Protein AF-E5APV7-F1 (afdb_monomer_lite)

Secondary structure (DSSP, 8-state):
--HHHHHHHHHTS-HHHHHHHHHHHHHHHHHHHHHHHHHHHHHHHHHHHHHTTTTTTTHHHHHHHHHHHHTTTTTTTSTTHHHHHHHHHHHHHHHHHHHHHHHGGGGTTHHHHHHHHHHHHHHHHHHHHHHHHTTPPP--------

Radius of gyration: 24.01 Å; chains: 1; bounding box: 62×36×66 Å

Sequence (146 aa):
MSRAAVLWSDAMNDPLDDNERAVRTLQRAPLDEQRLRSLRTLTHLLYALYALLWFTGGVSALIAVIVNYIKRDDVAHTPYAAHFAWQIRTFWWGLVWGGVGFATMVIMIGFAIWFAAGVWVLYRIIKGWLYLNDNKPLPVRQRAAV

pLDDT: mean 86.04, std 12.39, range [45.97, 97.5]

Structure (mmCIF, N/CA/C/O backbone):
data_AF-E5APV7-F1
#
_entry.id   AF-E5APV7-F1
#
loop_
_atom_site.group_PDB
_atom_site.id
_atom_site.type_symbol
_atom_site.label_atom_id
_atom_site.label_alt_id
_atom_site.label_comp_id
_atom_site.label_asym_id
_atom_site.label_entity_id
_atom_site.label_seq_id
_atom_site.pdbx_PDB_ins_code
_atom_site.Cartn_x
_atom_site.Cartn_y
_atom_site.Cartn_z
_atom_site.occupancy
_atom_site.B_iso_or_equiv
_atom_site.auth_seq_id
_atom_site.auth_comp_id
_atom_site.auth_asym_id
_atom_site.auth_atom_id
_atom_site.pdbx_PDB_model_num
ATOM 1 N N . MET A 1 1 ? -44.643 -26.136 28.002 1.00 57.28 1 MET A N 1
ATOM 2 C CA . MET A 1 1 ? -43.853 -25.282 28.920 1.00 57.28 1 MET A CA 1
ATOM 3 C C . MET A 1 1 ? -44.793 -24.251 29.538 1.00 57.28 1 MET A C 1
ATOM 5 O O . MET A 1 1 ? -45.577 -23.675 28.795 1.00 57.28 1 MET A O 1
ATOM 9 N N . SER A 1 2 ? -44.825 -24.102 30.868 1.00 76.88 2 SER A N 1
ATOM 10 C CA . SER A 1 2 ? -45.825 -23.268 31.563 1.00 76.88 2 SER A CA 1
ATOM 11 C C . SER A 1 2 ? -45.425 -21.782 31.570 1.00 76.88 2 SER A C 1
ATOM 13 O O . SER A 1 2 ? -44.260 -21.455 31.785 1.00 76.88 2 SER A O 1
ATOM 15 N N . ARG A 1 3 ? -46.388 -20.868 31.356 1.00 75.62 3 ARG A N 1
ATOM 16 C CA . ARG A 1 3 ? -46.180 -19.398 31.380 1.00 75.62 3 ARG A CA 1
ATOM 17 C C . ARG A 1 3 ? -45.626 -18.879 32.711 1.00 75.62 3 ARG A C 1
ATOM 19 O O . ARG A 1 3 ? -44.989 -17.836 32.731 1.00 75.62 3 ARG A O 1
ATOM 26 N N . ALA A 1 4 ? -45.846 -19.611 33.802 1.00 73.06 4 ALA A N 1
ATOM 27 C CA . ALA A 1 4 ? -45.309 -19.266 35.110 1.00 73.06 4 ALA A CA 1
ATOM 28 C C . ALA A 1 4 ? -43.774 -19.286 35.104 1.00 73.06 4 ALA A C 1
ATOM 30 O O . ALA A 1 4 ? -43.165 -18.318 35.533 1.00 73.06 4 ALA A O 1
ATOM 31 N N . ALA A 1 5 ? -43.142 -20.328 34.550 1.00 73.81 5 ALA A N 1
ATOM 32 C CA . ALA A 1 5 ? -41.681 -20.462 34.544 1.00 73.81 5 ALA A CA 1
ATOM 33 C C . ALA A 1 5 ? -40.962 -19.308 33.814 1.00 73.81 5 ALA A C 1
ATOM 35 O O . ALA A 1 5 ? -39.881 -18.905 34.230 1.00 73.81 5 ALA A O 1
ATOM 36 N N . VAL A 1 6 ? -41.582 -18.747 32.769 1.00 78.50 6 VAL A N 1
ATOM 37 C CA . VAL A 1 6 ? -41.051 -17.586 32.033 1.00 78.50 6 VAL A CA 1
ATOM 38 C C . VAL A 1 6 ? -41.144 -16.308 32.873 1.00 78.50 6 VAL A C 1
ATOM 40 O O . VAL A 1 6 ? -40.167 -15.583 32.976 1.00 78.50 6 VAL A O 1
ATOM 43 N N . LEU A 1 7 ? -42.271 -16.077 33.556 1.00 73.62 7 LEU A N 1
ATOM 44 C CA . 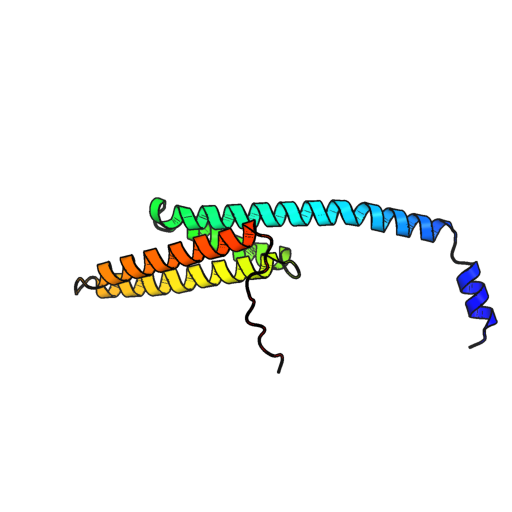LEU A 1 7 ? -42.444 -14.914 34.438 1.00 73.62 7 LEU A CA 1
ATOM 45 C C . LEU A 1 7 ? -41.481 -14.933 35.635 1.00 73.62 7 LEU A C 1
ATOM 47 O O . LEU A 1 7 ? -40.975 -13.886 36.024 1.00 73.62 7 LEU A O 1
ATOM 51 N N . TRP A 1 8 ? -41.206 -16.116 36.199 1.00 67.12 8 TRP A N 1
ATOM 52 C CA . TRP A 1 8 ? -40.207 -16.270 37.263 1.00 67.12 8 TRP A CA 1
ATOM 53 C C . TRP A 1 8 ? -38.783 -16.035 36.748 1.00 67.12 8 TRP A C 1
ATOM 55 O O . TRP A 1 8 ? -37.993 -15.434 37.462 1.00 67.12 8 TRP A O 1
ATOM 65 N N . SER A 1 9 ? -38.471 -16.451 35.514 1.00 71.06 9 SER A N 1
ATOM 66 C CA . SER A 1 9 ? -37.183 -16.174 34.861 1.00 71.06 9 SER A CA 1
ATOM 67 C C . SER A 1 9 ? -36.978 -14.681 34.599 1.00 71.06 9 SER A C 1
ATOM 69 O O . SER A 1 9 ? -35.891 -14.174 34.846 1.00 71.06 9 SER A O 1
ATOM 71 N N . ASP A 1 10 ? -38.008 -13.979 34.123 1.00 70.88 10 ASP A N 1
ATOM 72 C CA . ASP A 1 10 ? -37.932 -12.542 33.839 1.00 70.88 10 ASP A CA 1
ATOM 73 C C . ASP A 1 10 ? -37.855 -11.704 35.127 1.00 70.88 10 ASP A C 1
ATOM 75 O O . ASP A 1 10 ? -37.145 -10.705 35.159 1.00 70.88 10 ASP A O 1
ATOM 79 N N . ALA A 1 11 ? -38.530 -12.124 36.206 1.00 68.12 11 ALA A N 1
ATOM 80 C CA . ALA A 1 11 ? -38.466 -11.467 37.517 1.00 68.12 11 ALA A CA 1
ATOM 81 C C . ALA A 1 11 ? -37.193 -11.803 38.327 1.00 68.12 11 ALA A C 1
ATOM 83 O O . ALA A 1 11 ? -36.868 -11.075 39.263 1.00 68.12 11 ALA A O 1
ATOM 84 N N . MET A 1 12 ? -36.494 -12.900 37.991 1.00 73.69 12 MET A N 1
ATOM 85 C CA . MET A 1 12 ? -35.176 -13.280 38.535 1.00 73.69 12 MET A CA 1
ATOM 86 C C . MET A 1 12 ? -33.996 -12.774 37.697 1.00 73.69 12 MET A C 1
ATOM 88 O O . MET A 1 12 ? -32.853 -13.057 38.061 1.00 73.69 12 MET A O 1
ATOM 92 N N . ASN A 1 13 ? -34.228 -12.039 36.605 1.00 71.00 13 ASN A N 1
ATOM 93 C CA . ASN A 1 13 ? -33.163 -11.202 36.061 1.00 71.00 13 ASN A CA 1
ATOM 94 C C . ASN A 1 13 ? -32.868 -10.129 37.114 1.00 71.00 13 ASN A C 1
ATOM 96 O O . ASN A 1 13 ? -33.697 -9.271 37.418 1.00 71.00 13 ASN A O 1
ATOM 100 N N . ASP A 1 14 ? -31.721 -10.287 37.763 1.00 73.62 14 ASP A N 1
ATOM 101 C CA . ASP A 1 14 ? -31.237 -9.409 38.816 1.00 73.62 14 ASP A CA 1
ATOM 102 C C . ASP A 1 14 ? -30.992 -8.018 38.218 1.00 73.62 14 ASP A C 1
ATOM 104 O O . ASP A 1 14 ? -30.249 -7.944 37.254 1.00 73.62 14 ASP A O 1
ATOM 108 N N . PRO A 1 15 ? -31.515 -6.911 38.774 1.00 71.12 15 PRO A N 1
ATOM 109 C CA . PRO A 1 15 ? -31.187 -5.549 38.333 1.00 71.12 15 PRO A CA 1
ATOM 110 C C . PRO A 1 15 ? -29.678 -5.252 38.193 1.00 71.12 15 PRO A C 1
ATOM 112 O O . PRO A 1 15 ? -29.285 -4.279 37.541 1.00 71.12 15 PRO A O 1
ATOM 115 N N . LEU A 1 16 ? -28.817 -6.061 38.820 1.00 66.62 16 LEU A N 1
ATOM 116 C CA . LEU A 1 16 ? -27.372 -6.034 38.614 1.00 66.62 16 LEU A CA 1
ATOM 117 C C . LEU A 1 16 ? -26.941 -6.501 37.207 1.00 66.62 16 LEU A C 1
ATOM 119 O O . LEU A 1 16 ? -25.939 -6.023 36.689 1.00 66.62 16 LEU A O 1
ATOM 123 N N . ASP A 1 17 ? -27.687 -7.368 36.528 1.00 76.31 17 ASP A N 1
ATOM 124 C CA . ASP A 1 17 ? -27.353 -7.856 35.189 1.00 76.31 17 ASP A CA 1
ATOM 125 C C . ASP A 1 17 ? -27.521 -6.772 34.108 1.00 76.31 17 ASP A C 1
ATOM 127 O O . ASP A 1 17 ? -26.676 -6.635 33.218 1.00 76.31 17 ASP A O 1
ATOM 131 N N . ASP A 1 18 ? -28.555 -5.942 34.223 1.00 81.38 18 ASP A N 1
ATOM 132 C CA . ASP A 1 18 ? -28.823 -4.801 33.353 1.00 81.38 18 ASP A CA 1
ATOM 133 C C . ASP A 1 18 ? -27.747 -3.722 33.498 1.00 81.38 18 ASP A C 1
ATOM 135 O O . ASP A 1 18 ? -27.317 -3.129 32.500 1.00 81.38 18 ASP A O 1
ATOM 139 N N . ASN A 1 19 ? -27.237 -3.508 34.718 1.00 79.88 19 ASN A N 1
ATOM 140 C CA . ASN A 1 19 ? -26.137 -2.576 34.952 1.00 79.88 19 ASN A CA 1
ATOM 141 C C . ASN A 1 19 ? -24.825 -3.090 34.331 1.00 79.88 19 ASN A C 1
ATOM 143 O O . ASN A 1 19 ? -24.110 -2.321 33.686 1.00 79.88 19 ASN A O 1
ATOM 147 N N . GLU A 1 20 ? -24.548 -4.396 34.409 1.00 82.75 20 GLU A N 1
ATOM 148 C CA . GLU A 1 20 ? -23.347 -4.987 33.829 1.00 82.75 20 GLU A CA 1
ATOM 149 C C . GLU A 1 20 ? -23.416 -4.954 32.305 1.00 82.75 20 GLU A C 1
ATOM 151 O O . GLU A 1 20 ? -22.420 -4.676 31.630 1.00 82.75 20 GLU A O 1
ATOM 156 N N . ARG A 1 21 ? -24.600 -5.212 31.741 1.00 81.56 21 ARG A N 1
ATOM 157 C CA . ARG A 1 21 ? -24.861 -5.083 30.304 1.00 81.56 21 ARG A CA 1
ATOM 158 C C . ARG A 1 21 ? -24.655 -3.641 29.847 1.00 81.56 21 ARG A C 1
ATOM 160 O O . ARG A 1 21 ? -23.969 -3.442 28.844 1.00 81.56 21 ARG A O 1
ATOM 167 N N . ALA A 1 22 ? -25.173 -2.659 30.588 1.00 83.00 22 ALA A N 1
ATOM 168 C CA . ALA A 1 22 ? -24.998 -1.237 30.298 1.00 83.00 22 ALA A CA 1
ATOM 169 C C . ALA A 1 22 ? -23.525 -0.804 30.380 1.00 83.00 22 ALA A C 1
ATOM 171 O O . ALA A 1 22 ? -23.020 -0.144 29.477 1.00 83.00 22 ALA A O 1
ATOM 172 N N . VAL A 1 23 ? -22.784 -1.230 31.404 1.00 81.94 23 VAL A N 1
ATOM 173 C CA . VAL A 1 23 ? -21.347 -0.932 31.524 1.00 81.94 23 VAL A CA 1
ATOM 174 C C . VAL A 1 23 ? -20.559 -1.566 30.372 1.00 81.94 23 VAL A C 1
ATOM 176 O O . VAL A 1 23 ? -19.716 -0.908 29.760 1.00 81.94 23 VAL A O 1
ATOM 179 N N . ARG A 1 24 ? -20.869 -2.815 29.993 1.00 84.00 24 ARG A N 1
ATOM 180 C CA . ARG A 1 24 ? -20.222 -3.498 28.858 1.00 84.00 24 ARG A CA 1
ATOM 181 C C . ARG A 1 24 ? -20.507 -2.805 27.525 1.00 84.00 24 ARG A C 1
ATOM 183 O O . ARG A 1 24 ? -19.604 -2.730 26.697 1.00 84.00 24 ARG A O 1
ATOM 190 N N . THR A 1 25 ? -21.720 -2.314 27.278 1.00 84.25 25 THR A N 1
ATOM 191 C CA . THR A 1 25 ? -22.047 -1.597 26.031 1.00 84.25 25 THR A CA 1
ATOM 192 C C . THR A 1 25 ? -21.413 -0.209 25.992 1.00 84.25 25 THR A C 1
ATOM 194 O O . THR A 1 25 ? -20.820 0.152 24.973 1.00 84.25 25 THR A O 1
ATOM 197 N N . LEU A 1 26 ? -21.444 0.523 27.109 1.00 82.50 26 LEU A N 1
ATOM 198 C CA . LEU A 1 26 ? -20.822 1.842 27.244 1.00 82.50 26 LEU A CA 1
ATOM 199 C C . LEU A 1 26 ? -19.301 1.796 27.116 1.00 82.50 26 LEU A C 1
ATOM 201 O O . LEU A 1 26 ? -18.718 2.733 26.586 1.00 82.50 26 LEU A O 1
ATOM 205 N N . GLN A 1 27 ? -18.653 0.717 27.560 1.00 82.50 27 GLN A N 1
ATOM 206 C CA . GLN A 1 27 ? -17.207 0.553 27.416 1.00 82.50 27 GLN A CA 1
ATOM 207 C C . GLN A 1 27 ? -16.799 0.024 26.033 1.00 82.50 27 GLN A C 1
ATOM 209 O O . GLN A 1 27 ? -15.728 0.375 25.541 1.00 82.50 27 GLN A O 1
ATOM 214 N N . ARG A 1 28 ? -17.637 -0.782 25.367 1.00 82.62 28 ARG A N 1
ATOM 215 C CA . ARG A 1 28 ? -17.357 -1.261 24.000 1.00 82.62 28 ARG A CA 1
ATOM 216 C C . ARG A 1 28 ? -17.360 -0.131 22.978 1.00 82.62 28 ARG A C 1
ATOM 218 O O . ARG A 1 28 ? -16.419 -0.043 22.200 1.00 82.62 28 ARG A O 1
ATOM 225 N N . ALA A 1 29 ? -18.342 0.770 23.031 1.00 82.31 29 ALA A N 1
ATOM 226 C CA . ALA A 1 29 ? -18.451 1.883 22.085 1.00 82.31 29 ALA A CA 1
ATOM 227 C C . ALA A 1 29 ? -17.151 2.718 21.927 1.00 82.31 29 ALA A C 1
ATOM 229 O O . ALA A 1 29 ? -16.659 2.840 20.803 1.00 82.31 29 ALA A O 1
ATOM 230 N N . PRO A 1 30 ? -16.515 3.235 23.000 1.00 85.62 30 PRO A N 1
ATOM 231 C CA . PRO A 1 30 ? -15.279 4.007 22.882 1.00 85.62 30 PRO A CA 1
ATOM 232 C C . PRO A 1 30 ? -14.079 3.161 22.434 1.00 85.62 30 PRO A C 1
ATOM 234 O O . PRO A 1 30 ? -13.217 3.675 21.717 1.00 85.62 30 PRO A O 1
AT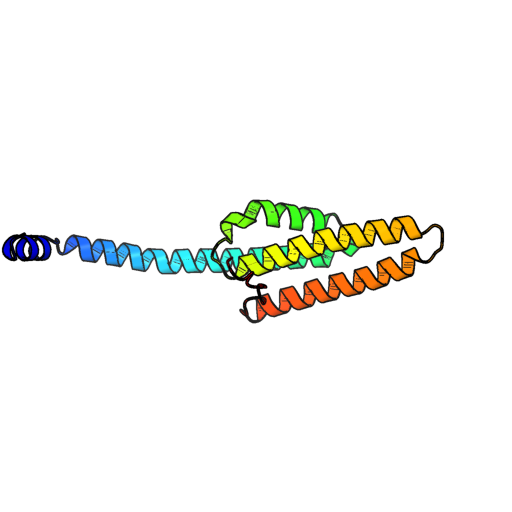OM 237 N N . LEU A 1 31 ? -14.012 1.878 22.813 1.00 83.69 31 LEU A N 1
ATOM 238 C CA . LEU A 1 31 ? -12.946 0.966 22.379 1.00 83.69 31 LEU A CA 1
ATOM 239 C C . LEU A 1 31 ? -13.051 0.652 20.883 1.00 83.69 31 LEU A C 1
ATOM 241 O O . LEU A 1 31 ? -12.047 0.695 20.167 1.00 83.69 31 LEU A O 1
ATOM 245 N N . ASP A 1 32 ? -14.263 0.395 20.398 1.00 86.62 32 ASP A N 1
ATOM 246 C CA . ASP A 1 32 ? -14.541 0.138 18.987 1.00 86.62 32 ASP A CA 1
ATOM 247 C C . ASP A 1 32 ? -14.202 1.369 18.138 1.00 86.62 32 ASP A C 1
ATOM 249 O O . ASP A 1 32 ? -13.528 1.263 17.110 1.00 86.62 32 ASP A O 1
ATOM 253 N N . GLU A 1 33 ? -14.558 2.566 18.603 1.00 87.56 33 GLU A N 1
ATOM 254 C CA . GLU A 1 33 ? -14.164 3.809 17.946 1.00 87.56 33 GLU A CA 1
ATOM 255 C C . GLU A 1 33 ? -12.644 4.026 17.916 1.00 87.56 33 GLU A C 1
ATOM 257 O O . GLU A 1 33 ? -12.088 4.415 16.884 1.00 87.56 33 GLU A O 1
ATOM 262 N N . GLN A 1 34 ? -11.951 3.789 19.036 1.00 89.62 34 GLN A N 1
ATOM 263 C CA . GLN A 1 34 ? -10.490 3.887 19.104 1.00 89.62 34 GLN A CA 1
ATOM 264 C C . GLN A 1 34 ? -9.830 2.907 18.130 1.00 89.62 34 GLN A C 1
ATOM 266 O O . GLN A 1 34 ? -8.922 3.297 17.387 1.00 89.62 34 GLN A O 1
ATOM 271 N N . ARG A 1 35 ? -10.325 1.666 18.070 1.00 89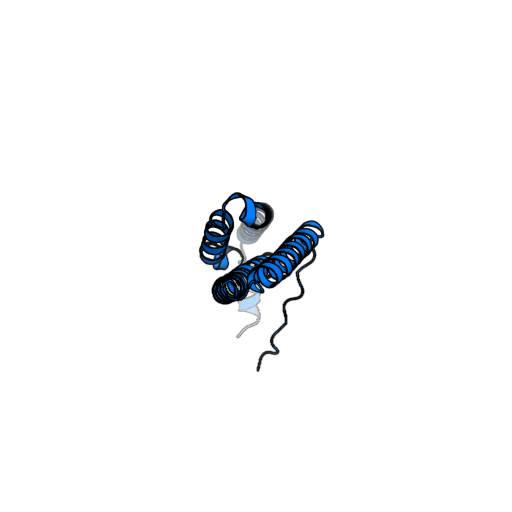.81 35 ARG A N 1
ATOM 272 C CA . ARG A 1 35 ? -9.870 0.654 17.113 1.00 89.81 35 ARG A CA 1
ATOM 273 C C . ARG A 1 35 ? -10.078 1.125 15.675 1.00 89.81 35 ARG A C 1
ATOM 275 O O . ARG A 1 35 ? -9.138 1.084 14.884 1.00 89.81 35 ARG A O 1
ATOM 282 N N . LEU A 1 36 ? -11.264 1.625 15.331 1.00 90.31 36 LEU A N 1
ATOM 283 C CA . LEU A 1 36 ? -11.566 2.107 13.979 1.00 90.31 36 LEU A CA 1
ATOM 284 C C . LEU A 1 36 ? -10.710 3.312 13.573 1.00 90.31 36 LEU A C 1
ATOM 286 O O . LEU A 1 36 ? -10.303 3.396 12.411 1.00 90.31 36 LEU A O 1
ATOM 290 N N . ARG A 1 37 ? -10.403 4.223 14.506 1.00 90.62 37 ARG A N 1
ATOM 291 C CA . ARG A 1 37 ? -9.463 5.331 14.276 1.00 90.62 37 ARG A CA 1
ATOM 292 C C . ARG A 1 37 ? -8.049 4.815 14.008 1.00 90.62 37 ARG A C 1
ATOM 294 O O . ARG A 1 37 ? -7.428 5.249 13.043 1.00 90.62 37 ARG A O 1
ATOM 301 N N . SER A 1 38 ? -7.570 3.854 14.799 1.00 92.06 38 SER A N 1
ATOM 302 C CA . SER A 1 38 ? -6.252 3.236 14.600 1.00 92.06 38 SER A CA 1
ATOM 303 C C . SER A 1 38 ? -6.135 2.546 13.236 1.00 92.06 38 SER A C 1
ATOM 305 O O . SER A 1 38 ? -5.177 2.781 12.499 1.00 92.06 38 SER A O 1
ATOM 307 N N . LEU A 1 39 ? -7.154 1.777 12.836 1.00 92.44 39 LEU A N 1
ATOM 308 C CA . LEU A 1 39 ? -7.194 1.127 11.522 1.00 92.44 39 LEU A CA 1
ATOM 309 C C . LEU A 1 39 ? -7.224 2.139 10.369 1.00 92.44 39 LEU A C 1
ATOM 311 O O . LEU A 1 39 ? -6.586 1.916 9.337 1.00 92.44 39 LEU A O 1
ATOM 315 N N . ARG A 1 40 ? -7.903 3.280 10.541 1.00 91.38 40 ARG A N 1
ATOM 316 C CA . ARG A 1 40 ? -7.870 4.376 9.562 1.00 91.38 40 ARG A CA 1
ATOM 317 C C . ARG A 1 40 ? -6.463 4.929 9.395 1.00 91.38 40 ARG A C 1
ATOM 319 O O . ARG A 1 40 ? -5.978 5.029 8.269 1.00 91.38 40 ARG A O 1
ATOM 326 N N . THR A 1 41 ? -5.806 5.255 10.508 1.00 93.50 41 THR A N 1
ATOM 327 C CA . THR A 1 41 ? -4.431 5.767 10.516 1.00 93.50 41 THR A CA 1
ATOM 328 C C . THR A 1 41 ? -3.484 4.772 9.860 1.00 93.50 41 THR A C 1
ATOM 330 O O . THR A 1 41 ? -2.718 5.153 8.979 1.00 93.50 41 THR A O 1
ATOM 333 N N . LEU A 1 42 ? -3.595 3.484 10.198 1.00 94.31 42 LEU A N 1
ATOM 334 C CA . LEU A 1 42 ? -2.830 2.422 9.550 1.00 94.31 42 LEU A CA 1
ATOM 335 C C . LEU A 1 42 ? -3.067 2.405 8.034 1.00 94.31 42 LEU A C 1
ATOM 337 O O . LEU A 1 42 ? -2.114 2.361 7.262 1.00 94.31 42 LEU A O 1
ATOM 341 N N . THR A 1 43 ? -4.322 2.500 7.592 1.00 92.56 43 THR A N 1
ATOM 342 C CA . THR A 1 43 ? -4.653 2.506 6.160 1.00 92.56 43 THR A CA 1
ATOM 343 C C . THR A 1 43 ? -4.038 3.717 5.442 1.00 92.56 43 THR A C 1
ATOM 345 O O . THR A 1 43 ? -3.518 3.562 4.337 1.00 92.56 43 THR A O 1
ATOM 348 N N . HIS A 1 44 ? -4.029 4.902 6.067 1.00 94.00 44 HIS A N 1
ATOM 349 C CA . HIS A 1 44 ? -3.338 6.085 5.540 1.00 94.00 44 HIS A CA 1
ATOM 350 C C . HIS A 1 44 ? -1.825 5.882 5.443 1.00 94.00 44 HIS A C 1
ATOM 352 O O . HIS A 1 44 ? -1.242 6.179 4.401 1.00 94.00 44 HIS A O 1
ATOM 358 N N . LEU A 1 45 ? -1.196 5.338 6.490 1.00 95.06 45 LEU A N 1
ATOM 359 C CA . LEU A 1 45 ? 0.238 5.041 6.491 1.00 95.06 45 LEU A CA 1
ATOM 360 C C . LEU A 1 45 ? 0.607 4.078 5.362 1.00 95.06 45 LEU A C 1
ATOM 362 O O . LEU A 1 45 ? 1.600 4.289 4.672 1.00 95.06 45 LEU A O 1
ATOM 366 N N . LEU A 1 46 ? -0.218 3.060 5.116 1.00 94.44 46 LEU A N 1
ATOM 367 C CA . LEU A 1 46 ? 0.013 2.127 4.018 1.00 94.44 46 LEU A CA 1
ATOM 368 C C . LEU A 1 46 ? -0.083 2.811 2.650 1.00 94.44 46 LEU A C 1
ATOM 370 O O . LEU A 1 46 ? 0.779 2.583 1.803 1.00 94.44 46 LEU A O 1
ATOM 374 N N . TYR A 1 47 ? -1.065 3.695 2.433 1.00 93.81 47 TYR A N 1
ATOM 375 C CA . TYR A 1 47 ? -1.115 4.498 1.206 1.00 93.81 47 TYR A CA 1
ATOM 376 C C . TYR A 1 47 ? 0.112 5.404 1.050 1.00 93.81 47 TYR A C 1
ATOM 378 O O . TYR A 1 47 ? 0.638 5.508 -0.058 1.00 93.81 47 TYR A O 1
ATOM 386 N N . ALA A 1 48 ? 0.604 6.002 2.138 1.00 93.69 48 ALA A N 1
ATOM 387 C CA . ALA A 1 48 ? 1.823 6.805 2.117 1.00 93.69 48 ALA A CA 1
ATOM 388 C C . ALA A 1 48 ? 3.062 5.961 1.763 1.00 93.69 48 ALA A C 1
ATOM 390 O O . ALA A 1 48 ? 3.849 6.365 0.909 1.00 93.69 48 ALA A O 1
ATOM 391 N N . LEU A 1 49 ? 3.205 4.754 2.327 1.00 93.62 49 LEU A N 1
ATOM 392 C CA . LEU A 1 49 ? 4.279 3.827 1.947 1.00 93.62 49 LEU A CA 1
ATOM 393 C C . LEU A 1 49 ? 4.210 3.456 0.459 1.00 93.62 49 LEU A C 1
ATOM 395 O O . LEU A 1 49 ? 5.247 3.417 -0.203 1.00 93.62 49 LEU A O 1
ATOM 399 N N . TYR A 1 50 ? 3.013 3.225 -0.087 1.00 91.25 50 TYR A N 1
ATOM 400 C CA . TYR A 1 50 ? 2.853 3.027 -1.529 1.00 91.25 50 TYR A CA 1
ATOM 401 C C . TYR A 1 50 ? 3.224 4.281 -2.322 1.00 91.25 50 TYR A C 1
ATOM 403 O O . TYR A 1 50 ? 3.901 4.156 -3.330 1.00 91.25 50 TYR A O 1
ATOM 411 N N . ALA A 1 51 ? 2.855 5.488 -1.894 1.00 90.94 51 ALA A N 1
ATOM 412 C CA . ALA A 1 51 ? 3.248 6.714 -2.598 1.00 90.94 51 ALA A CA 1
ATOM 413 C C . ALA A 1 51 ? 4.781 6.882 -2.679 1.00 90.94 51 ALA A C 1
ATOM 415 O O . ALA A 1 51 ? 5.300 7.411 -3.661 1.00 90.94 51 ALA A O 1
ATOM 416 N N . LEU A 1 52 ? 5.510 6.360 -1.689 1.00 92.50 52 LEU A N 1
ATOM 417 C CA . LEU A 1 52 ? 6.973 6.369 -1.638 1.00 92.50 52 LEU A CA 1
ATOM 418 C C . LEU A 1 52 ? 7.648 5.276 -2.490 1.00 92.50 52 LEU A C 1
ATOM 420 O O . LEU A 1 52 ? 8.875 5.151 -2.461 1.00 92.50 52 LEU A O 1
ATOM 424 N N . LEU A 1 53 ? 6.883 4.492 -3.262 1.00 91.81 53 LEU A N 1
ATOM 425 C CA . LEU A 1 53 ? 7.422 3.351 -4.008 1.00 91.81 53 LEU A CA 1
ATOM 426 C C . LEU A 1 53 ? 8.548 3.758 -4.973 1.00 91.81 53 LEU A C 1
ATOM 428 O O . LEU A 1 53 ? 9.567 3.080 -5.031 1.00 91.81 53 LEU A O 1
ATOM 432 N N . TRP A 1 54 ? 8.408 4.880 -5.687 1.00 85.94 54 TRP A N 1
ATOM 433 C CA . TRP A 1 54 ? 9.396 5.316 -6.681 1.00 85.94 54 TRP A CA 1
ATOM 434 C C . TRP A 1 54 ? 10.693 5.806 -6.038 1.00 85.94 54 TRP A C 1
ATOM 436 O O . TRP A 1 54 ? 11.769 5.537 -6.560 1.00 85.94 54 TRP A O 1
ATOM 446 N N . PHE A 1 55 ? 10.603 6.461 -4.878 1.00 89.44 55 PHE A N 1
ATOM 447 C CA . PHE A 1 55 ? 11.768 6.981 -4.156 1.00 89.44 55 PHE A CA 1
ATOM 448 C C . PHE A 1 55 ? 12.608 5.877 -3.513 1.00 89.44 55 PHE A C 1
ATOM 450 O O . PHE A 1 55 ? 13.797 6.059 -3.277 1.00 89.44 55 PHE A O 1
ATOM 457 N N . THR A 1 56 ? 11.992 4.730 -3.229 1.00 89.38 56 THR A N 1
ATOM 458 C CA . THR A 1 56 ? 12.638 3.603 -2.542 1.00 89.38 56 THR A CA 1
ATOM 459 C C . THR A 1 56 ? 12.929 2.420 -3.464 1.00 89.38 56 THR A C 1
ATOM 461 O O . THR A 1 56 ? 13.308 1.354 -2.983 1.00 89.38 56 THR A O 1
ATOM 464 N N . GLY A 1 57 ? 12.703 2.558 -4.776 1.00 85.00 57 GLY A N 1
ATOM 465 C CA . GLY A 1 57 ? 12.839 1.447 -5.723 1.00 85.00 57 GLY A CA 1
ATOM 466 C C . GLY A 1 57 ? 11.878 0.281 -5.448 1.00 85.00 57 GLY A C 1
ATOM 467 O O . GLY A 1 57 ? 12.171 -0.857 -5.797 1.00 85.00 57 GLY A O 1
ATOM 468 N N . GLY A 1 58 ? 10.743 0.541 -4.792 1.00 87.56 58 GLY A N 1
ATOM 469 C CA . GLY A 1 58 ? 9.711 -0.448 -4.472 1.00 87.56 58 GLY A CA 1
ATOM 470 C C . GLY A 1 58 ? 9.799 -1.066 -3.073 1.00 87.56 58 GLY A C 1
ATOM 471 O O . GLY A 1 58 ? 8.866 -1.765 -2.674 1.00 87.56 58 GLY A O 1
ATOM 472 N N . VAL A 1 59 ? 10.844 -0.780 -2.287 1.00 92.88 59 VAL A N 1
ATOM 473 C CA . VAL A 1 59 ? 10.998 -1.338 -0.928 1.00 92.88 59 VAL A CA 1
ATOM 474 C C . VAL A 1 59 ? 9.852 -0.909 -0.007 1.00 92.88 59 VAL A C 1
ATOM 476 O O . VAL A 1 59 ? 9.300 -1.734 0.722 1.00 92.88 59 VAL A O 1
ATOM 479 N N . SER A 1 60 ? 9.418 0.353 -0.069 1.00 93.75 60 SER A N 1
ATOM 480 C CA . SER A 1 60 ? 8.292 0.826 0.747 1.00 93.75 60 SER A CA 1
ATOM 481 C C . SER A 1 60 ? 6.971 0.132 0.385 1.00 93.75 60 SER A C 1
ATOM 483 O O . SER A 1 60 ? 6.180 -0.191 1.272 1.00 93.75 60 SER A O 1
ATOM 485 N N . ALA A 1 61 ? 6.748 -0.162 -0.900 1.00 92.06 61 ALA A N 1
ATOM 486 C CA . ALA A 1 61 ? 5.578 -0.906 -1.365 1.00 92.06 61 ALA A CA 1
ATOM 487 C C . ALA A 1 61 ? 5.614 -2.375 -0.911 1.00 92.06 61 ALA A C 1
ATOM 489 O O . ALA A 1 61 ? 4.569 -2.937 -0.581 1.00 92.06 61 ALA A O 1
ATOM 490 N N . LEU A 1 62 ? 6.806 -2.978 -0.833 1.00 94.62 62 LEU A N 1
ATOM 491 C CA . LEU A 1 62 ? 6.986 -4.324 -0.291 1.00 94.62 62 LEU A CA 1
ATOM 492 C C . LEU A 1 62 ? 6.618 -4.383 1.200 1.00 94.62 62 LEU A C 1
ATOM 494 O O . LEU A 1 62 ? 5.858 -5.254 1.618 1.00 94.62 62 LEU A O 1
ATOM 498 N N . ILE A 1 63 ? 7.080 -3.417 1.997 1.00 96.44 63 ILE A N 1
ATOM 499 C CA . ILE A 1 63 ? 6.691 -3.315 3.412 1.00 96.44 63 ILE A CA 1
ATOM 500 C C . ILE A 1 63 ? 5.170 -3.142 3.526 1.00 96.44 63 ILE A C 1
ATOM 502 O O . ILE A 1 63 ? 4.519 -3.847 4.299 1.00 96.44 63 ILE A O 1
ATOM 506 N N . ALA A 1 64 ? 4.581 -2.256 2.718 1.00 95.44 64 ALA A N 1
ATOM 507 C CA . ALA A 1 64 ? 3.142 -2.020 2.742 1.00 95.44 64 ALA A CA 1
ATOM 508 C C . ALA A 1 64 ? 2.331 -3.276 2.402 1.00 95.44 64 ALA A C 1
ATOM 510 O O . ALA A 1 64 ? 1.322 -3.543 3.056 1.00 95.44 64 ALA A O 1
ATOM 511 N N . VAL A 1 65 ? 2.726 -4.061 1.393 1.00 97.00 65 VAL A N 1
ATOM 512 C CA . VAL A 1 65 ? 1.987 -5.282 1.040 1.00 97.00 65 VAL A CA 1
ATOM 513 C C . VAL A 1 65 ? 2.111 -6.354 2.125 1.00 97.00 65 VAL A C 1
ATOM 515 O O . VAL A 1 65 ? 1.116 -7.007 2.435 1.00 97.00 65 VAL A O 1
ATOM 518 N N . ILE A 1 66 ? 3.277 -6.484 2.766 1.00 97.38 66 ILE A N 1
ATOM 519 C CA . ILE A 1 66 ? 3.472 -7.405 3.895 1.00 97.38 66 ILE A CA 1
ATOM 520 C C . ILE A 1 66 ? 2.530 -7.035 5.043 1.00 97.38 66 ILE A C 1
ATOM 522 O O . ILE A 1 66 ? 1.774 -7.882 5.518 1.00 97.38 66 ILE A O 1
ATOM 526 N N . VAL A 1 67 ? 2.506 -5.760 5.442 1.00 97.12 67 VAL A N 1
ATOM 527 C CA . VAL A 1 67 ? 1.604 -5.289 6.503 1.00 97.12 67 VAL A CA 1
ATOM 528 C C . VAL A 1 67 ? 0.140 -5.487 6.108 1.00 97.12 67 VAL A C 1
ATOM 530 O O . VAL A 1 67 ? -0.651 -5.914 6.944 1.00 97.12 67 VAL A O 1
ATOM 533 N N . ASN A 1 68 ? -0.225 -5.257 4.842 1.00 96.44 68 ASN A N 1
ATOM 534 C CA . ASN A 1 68 ? -1.578 -5.533 4.356 1.00 96.44 68 ASN A CA 1
ATOM 535 C C . ASN A 1 68 ? -1.982 -7.000 4.560 1.00 96.44 68 ASN A C 1
ATOM 537 O O . ASN A 1 68 ? -3.120 -7.255 4.937 1.00 96.44 68 ASN A O 1
ATOM 541 N N . TYR A 1 69 ? -1.087 -7.959 4.313 1.00 97.06 69 TYR A N 1
ATOM 542 C CA . TYR A 1 69 ? -1.385 -9.375 4.541 1.00 97.06 69 TYR A CA 1
ATOM 543 C C . TYR A 1 69 ? -1.453 -9.721 6.029 1.00 97.06 69 TYR A C 1
ATOM 545 O O . TYR A 1 69 ? -2.408 -10.372 6.440 1.00 97.06 69 TYR A O 1
ATOM 553 N N . ILE A 1 70 ? -0.501 -9.243 6.837 1.00 97.50 70 ILE A N 1
ATOM 554 C CA . ILE A 1 70 ? -0.457 -9.510 8.285 1.00 97.50 70 ILE A CA 1
ATOM 555 C C . ILE A 1 70 ? -1.690 -8.937 8.994 1.00 97.50 70 ILE A C 1
ATOM 557 O O . ILE A 1 70 ? -2.266 -9.580 9.862 1.00 97.50 70 ILE A O 1
ATOM 561 N N . LYS A 1 71 ? -2.103 -7.720 8.630 1.00 95.06 71 LYS A N 1
ATOM 562 C CA . LYS A 1 71 ? -3.210 -6.994 9.271 1.00 95.06 71 LYS A CA 1
ATOM 563 C C . LYS A 1 71 ? -4.553 -7.185 8.569 1.00 95.06 71 LYS A C 1
ATOM 565 O O . LYS A 1 71 ? -5.517 -6.497 8.896 1.00 95.06 71 LYS A O 1
ATOM 570 N N . ARG A 1 72 ? -4.635 -8.113 7.612 1.00 93.00 72 ARG A N 1
ATOM 571 C CA . ARG A 1 72 ? -5.850 -8.351 6.825 1.00 93.00 72 ARG A CA 1
ATOM 572 C C . ARG A 1 72 ? -7.028 -8.804 7.684 1.00 93.00 72 ARG A C 1
ATOM 574 O O . ARG A 1 72 ? -8.149 -8.363 7.441 1.00 93.00 72 ARG A O 1
ATOM 581 N N . ASP A 1 73 ? -6.770 -9.654 8.670 1.00 93.31 73 ASP A N 1
ATOM 582 C CA . ASP A 1 73 ? -7.814 -10.196 9.542 1.00 93.31 73 ASP A CA 1
ATOM 583 C C . ASP A 1 73 ? -8.281 -9.148 10.565 1.00 93.31 73 ASP A C 1
ATOM 585 O O . ASP A 1 73 ? -9.470 -9.051 10.860 1.00 93.31 73 ASP A O 1
ATOM 589 N N . ASP A 1 74 ? -7.384 -8.258 11.002 1.00 91.94 74 ASP A N 1
ATOM 590 C CA . ASP A 1 74 ? -7.702 -7.160 11.928 1.00 91.94 74 ASP A CA 1
ATOM 591 C C . ASP A 1 74 ? -8.693 -6.147 11.335 1.00 91.94 74 ASP A C 1
ATOM 593 O O . ASP A 1 74 ? -9.454 -5.519 12.082 1.00 91.94 74 ASP A O 1
ATOM 597 N N . VAL A 1 75 ? -8.677 -5.980 10.006 1.00 92.19 75 VAL A N 1
ATOM 598 C CA . VAL A 1 75 ? -9.612 -5.122 9.260 1.00 92.19 75 VAL A CA 1
ATOM 599 C C . VAL A 1 75 ? -10.834 -5.876 8.737 1.00 92.19 75 VAL A C 1
ATOM 601 O O . VAL A 1 75 ? -11.702 -5.249 8.120 1.00 92.19 75 VAL A O 1
ATOM 604 N N . ALA A 1 76 ? -10.936 -7.191 8.956 1.00 88.62 76 ALA A N 1
ATOM 605 C CA . ALA A 1 76 ? -12.105 -7.961 8.548 1.00 88.62 76 ALA A CA 1
ATOM 606 C C . ALA A 1 76 ? -13.375 -7.369 9.177 1.00 88.62 76 ALA A C 1
ATOM 608 O O . ALA A 1 76 ? -13.369 -6.896 10.312 1.00 88.62 76 ALA A O 1
ATOM 609 N N . HIS A 1 77 ? -14.465 -7.347 8.408 1.00 87.50 77 HIS A N 1
ATOM 610 C CA . HIS A 1 77 ? -15.740 -6.729 8.802 1.00 87.50 77 HIS A CA 1
ATOM 611 C C . HIS A 1 77 ? -15.683 -5.211 9.063 1.00 87.50 77 HIS A C 1
ATOM 613 O O . HIS A 1 77 ? -16.635 -4.645 9.591 1.00 87.50 77 HIS A O 1
ATOM 619 N N . THR A 1 78 ? -14.613 -4.527 8.643 1.00 89.62 78 THR A N 1
ATOM 620 C CA . THR A 1 78 ? -14.525 -3.059 8.671 1.00 89.62 78 THR A CA 1
ATOM 621 C C . THR A 1 78 ? -14.539 -2.472 7.253 1.00 89.62 78 THR A C 1
ATOM 623 O O . THR A 1 78 ? -14.183 -3.165 6.292 1.00 89.62 78 THR A O 1
ATOM 626 N N . PRO A 1 79 ? -14.860 -1.174 7.087 1.00 87.44 79 PRO A N 1
ATOM 627 C CA . PRO A 1 79 ? -14.761 -0.494 5.791 1.00 87.44 79 PRO A CA 1
ATOM 628 C C . PRO A 1 79 ? -13.349 -0.543 5.176 1.00 87.44 79 PRO A C 1
ATOM 630 O O . PRO A 1 79 ? -13.190 -0.450 3.958 1.00 87.44 79 PRO A O 1
ATOM 633 N N . TYR A 1 80 ? -12.313 -0.735 6.001 1.00 90.69 80 TYR A N 1
ATOM 634 C CA . TYR A 1 80 ? -10.911 -0.740 5.579 1.00 90.69 80 TYR A CA 1
ATOM 635 C C . TYR A 1 80 ? -10.494 -2.024 4.847 1.00 90.69 80 TYR A C 1
ATOM 637 O O . TYR A 1 80 ? -9.534 -1.997 4.073 1.00 90.69 80 TYR A O 1
ATOM 645 N N . ALA A 1 81 ? -11.246 -3.125 4.982 1.00 90.19 81 ALA A N 1
ATOM 646 C CA . ALA A 1 81 ? -10.972 -4.379 4.272 1.00 90.19 81 ALA A CA 1
ATOM 647 C C . ALA A 1 81 ? -10.901 -4.190 2.745 1.00 90.19 81 ALA A C 1
ATOM 649 O O . ALA A 1 81 ? -10.044 -4.765 2.066 1.00 90.19 81 ALA A O 1
ATOM 650 N N . ALA A 1 82 ? -11.771 -3.337 2.192 1.00 90.50 82 ALA A N 1
ATOM 651 C CA . ALA A 1 82 ? -11.787 -3.031 0.765 1.00 90.50 82 ALA A CA 1
ATOM 652 C C . ALA A 1 82 ? -10.525 -2.272 0.316 1.00 90.50 82 ALA A C 1
ATOM 654 O O . ALA A 1 82 ? -10.014 -2.524 -0.780 1.00 90.50 82 ALA A O 1
ATOM 655 N N . HIS A 1 83 ? -9.991 -1.390 1.168 1.00 91.25 83 HIS A N 1
ATOM 656 C CA . HIS A 1 83 ? -8.749 -0.657 0.911 1.00 91.25 83 HIS A CA 1
ATOM 657 C C . HIS A 1 83 ? -7.541 -1.593 0.913 1.00 91.25 83 HIS A C 1
ATOM 659 O O . HIS A 1 83 ? -6.745 -1.548 -0.023 1.00 91.25 83 HIS A O 1
ATOM 665 N N . PHE A 1 84 ? -7.457 -2.507 1.878 1.00 94.44 84 PHE A N 1
ATOM 666 C CA . PHE A 1 84 ? -6.395 -3.515 1.939 1.00 94.44 84 PHE A CA 1
ATOM 667 C C . PHE A 1 84 ? -6.399 -4.401 0.686 1.00 94.44 84 PHE A C 1
ATOM 669 O O . PHE A 1 84 ? -5.387 -4.545 -0.002 1.00 94.44 84 PHE A O 1
ATOM 676 N N . ALA A 1 85 ? -7.570 -4.913 0.292 1.00 93.81 85 ALA A N 1
ATOM 677 C CA . ALA A 1 85 ? -7.711 -5.698 -0.935 1.00 93.81 85 ALA A CA 1
ATOM 678 C C . ALA A 1 85 ? -7.416 -4.885 -2.214 1.00 93.81 85 ALA A C 1
ATOM 680 O O . ALA A 1 85 ? -6.982 -5.433 -3.233 1.00 93.81 85 ALA A O 1
ATOM 681 N N . TRP A 1 86 ? -7.676 -3.575 -2.216 1.00 93.88 86 TRP A N 1
ATOM 682 C CA . TRP A 1 86 ? -7.302 -2.686 -3.317 1.00 93.88 86 TRP A CA 1
ATOM 683 C C . TRP A 1 86 ? -5.787 -2.515 -3.416 1.00 93.88 86 TRP A C 1
ATOM 685 O O . TRP A 1 86 ? -5.248 -2.666 -4.513 1.00 93.88 86 TRP A O 1
ATOM 695 N N . GLN A 1 87 ? -5.118 -2.252 -2.293 1.00 94.50 87 GLN A N 1
ATOM 696 C CA . GLN A 1 87 ? -3.668 -2.080 -2.206 1.00 94.50 87 GLN A CA 1
ATOM 697 C C . GLN A 1 87 ? -2.925 -3.350 -2.634 1.00 94.50 87 GLN A C 1
ATOM 699 O O . GLN A 1 87 ? -2.100 -3.284 -3.542 1.00 94.50 87 GLN A O 1
ATOM 704 N N . ILE A 1 88 ? -3.305 -4.514 -2.092 1.00 96.12 88 ILE A N 1
ATOM 705 C CA . ILE A 1 88 ? -2.724 -5.816 -2.462 1.00 96.12 88 ILE A CA 1
ATOM 706 C C . ILE A 1 88 ? -2.819 -6.056 -3.976 1.00 96.12 88 ILE A C 1
ATOM 708 O O . ILE A 1 88 ? -1.837 -6.419 -4.617 1.00 96.12 88 ILE A O 1
ATOM 712 N N . ARG A 1 89 ? -3.986 -5.810 -4.588 1.00 96.44 89 ARG A N 1
ATOM 713 C CA . ARG A 1 89 ? -4.144 -5.963 -6.045 1.00 96.44 89 ARG A CA 1
ATOM 714 C C . ARG A 1 89 ? -3.268 -4.989 -6.829 1.00 96.44 89 ARG A C 1
ATOM 716 O O . ARG A 1 89 ? -2.747 -5.369 -7.869 1.00 96.44 89 ARG A O 1
ATOM 723 N N . THR A 1 90 ? -3.126 -3.747 -6.362 1.00 94.62 90 THR A N 1
ATOM 724 C CA . THR A 1 90 ? -2.254 -2.758 -7.013 1.00 94.62 90 THR A CA 1
ATOM 725 C C . THR A 1 90 ? -0.799 -3.213 -6.994 1.00 94.62 90 THR A C 1
ATOM 727 O O . THR A 1 90 ? -0.140 -3.085 -8.019 1.00 94.62 90 THR A O 1
ATOM 730 N N . PHE A 1 91 ? -0.324 -3.797 -5.890 1.00 95.75 91 PHE A N 1
ATOM 731 C CA . PHE A 1 91 ? 1.028 -4.351 -5.811 1.00 95.75 91 PHE A CA 1
ATOM 732 C C . PHE A 1 91 ? 1.260 -5.449 -6.844 1.00 95.75 91 PHE A C 1
ATOM 734 O O . PHE A 1 91 ? 2.188 -5.347 -7.637 1.00 95.75 91 PHE A O 1
ATOM 741 N N . TRP A 1 92 ? 0.391 -6.462 -6.892 1.00 97.25 92 TRP A N 1
ATOM 742 C CA . TRP A 1 92 ? 0.584 -7.591 -7.805 1.00 97.25 92 TRP A CA 1
ATOM 743 C C . TRP A 1 92 ? 0.503 -7.189 -9.276 1.00 97.25 92 TRP A C 1
ATOM 745 O O . TRP A 1 92 ? 1.335 -7.610 -10.073 1.00 97.25 92 TRP A O 1
ATOM 755 N N . TRP A 1 93 ? -0.441 -6.320 -9.641 1.00 95.94 93 TRP A N 1
ATOM 756 C CA . TRP A 1 93 ? -0.482 -5.765 -10.994 1.00 95.94 93 TRP A CA 1
ATOM 757 C C . TRP A 1 93 ? 0.736 -4.893 -11.296 1.00 95.94 93 TRP A C 1
ATOM 759 O O . TRP A 1 93 ? 1.283 -4.984 -12.390 1.00 95.94 93 TRP A O 1
ATOM 769 N N . GLY A 1 94 ? 1.187 -4.085 -10.335 1.00 93.44 94 GLY A N 1
ATOM 770 C CA . GLY A 1 94 ? 2.412 -3.299 -10.458 1.00 93.44 94 GLY A CA 1
ATOM 771 C C . GLY A 1 94 ? 3.642 -4.178 -10.682 1.00 93.44 94 GLY A C 1
ATOM 772 O O . GLY A 1 94 ? 4.451 -3.867 -11.547 1.00 93.44 94 GLY A O 1
ATOM 773 N N . LEU A 1 95 ? 3.746 -5.308 -9.978 1.00 94.69 95 LEU A N 1
ATOM 774 C CA . LEU A 1 95 ? 4.834 -6.272 -10.139 1.00 94.69 95 LEU A CA 1
ATOM 775 C C . LEU A 1 95 ? 4.808 -6.933 -11.524 1.00 94.69 95 LEU A C 1
ATOM 777 O O . LEU A 1 95 ? 5.847 -7.033 -12.171 1.00 94.69 95 LEU 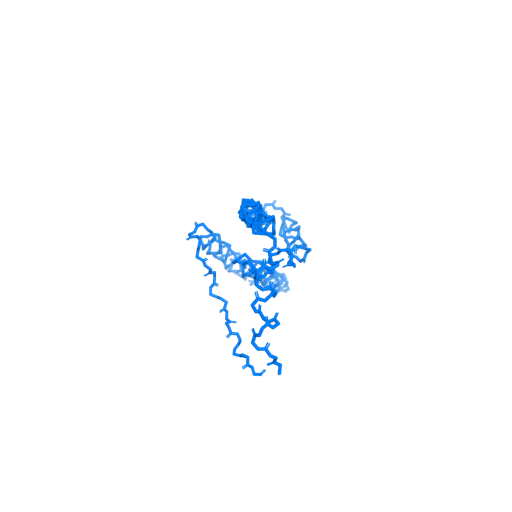A O 1
ATOM 781 N N . VAL A 1 96 ? 3.622 -7.321 -12.010 1.00 96.94 96 VAL A N 1
ATOM 782 C CA . VAL A 1 96 ? 3.447 -7.871 -13.365 1.00 96.94 96 VAL A CA 1
ATOM 783 C C . VAL A 1 96 ? 3.864 -6.850 -14.423 1.00 96.94 96 VAL A C 1
ATOM 785 O O . VAL A 1 96 ? 4.698 -7.161 -15.268 1.00 96.94 96 VAL A O 1
ATOM 788 N N . TRP A 1 97 ? 3.347 -5.620 -14.367 1.00 95.19 97 TRP A N 1
ATOM 789 C CA . TRP A 1 97 ? 3.721 -4.569 -15.320 1.00 95.19 97 TRP A CA 1
ATOM 790 C C . TRP A 1 97 ? 5.193 -4.164 -15.207 1.00 95.19 97 TRP A C 1
ATOM 792 O O . TRP A 1 97 ? 5.828 -3.878 -16.221 1.00 95.19 97 TRP A O 1
ATOM 802 N N . GLY A 1 98 ? 5.752 -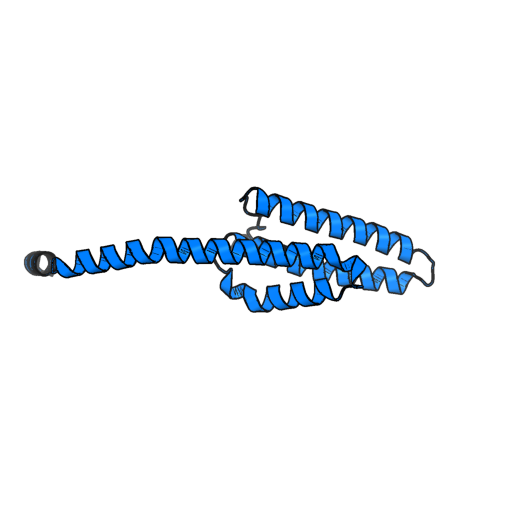4.192 -13.996 1.00 93.50 98 GLY A N 1
ATOM 803 C CA . GLY A 1 98 ? 7.176 -4.003 -13.741 1.00 93.50 98 GLY A CA 1
ATOM 804 C C . GLY A 1 98 ? 8.017 -5.053 -14.465 1.00 93.50 98 GLY A C 1
ATOM 805 O O . GLY A 1 98 ? 8.923 -4.694 -15.215 1.00 93.50 98 GLY A O 1
ATOM 806 N N . GLY A 1 99 ? 7.664 -6.333 -14.324 1.00 95.56 99 GLY A N 1
ATOM 807 C CA . GLY A 1 99 ? 8.325 -7.438 -15.018 1.00 95.56 99 GLY A CA 1
ATOM 808 C C . GLY A 1 99 ? 8.172 -7.377 -16.541 1.00 95.56 99 GLY A C 1
ATOM 809 O O . GLY A 1 99 ? 9.154 -7.540 -17.259 1.00 95.56 99 GLY A O 1
ATOM 810 N N . VAL A 1 100 ? 6.971 -7.072 -17.047 1.00 95.88 100 VAL A N 1
ATOM 811 C CA . VAL A 1 100 ? 6.716 -6.916 -18.492 1.00 95.88 100 VAL A CA 1
ATOM 812 C C . VAL A 1 100 ? 7.524 -5.757 -19.075 1.00 95.88 100 VAL A C 1
ATOM 814 O O . VAL A 1 100 ? 8.161 -5.908 -20.118 1.00 95.88 100 VAL A O 1
ATOM 817 N N . GLY A 1 101 ? 7.538 -4.605 -18.401 1.00 95.06 101 GLY A N 1
ATOM 818 C CA . GLY A 1 101 ? 8.343 -3.463 -18.826 1.00 95.06 101 GLY A CA 1
ATOM 819 C C . GLY A 1 101 ? 9.838 -3.780 -18.807 1.00 95.06 101 GLY A C 1
ATOM 820 O O . GLY A 1 101 ? 10.530 -3.460 -19.765 1.00 95.06 101 GLY A O 1
ATOM 821 N N . PHE A 1 102 ? 10.323 -4.506 -17.794 1.00 94.38 102 PHE A N 1
ATOM 822 C CA . PHE A 1 102 ? 11.716 -4.952 -17.736 1.00 94.38 102 PHE A CA 1
ATOM 823 C C . PHE A 1 102 ? 12.073 -5.890 -18.899 1.00 94.38 102 PHE A C 1
ATOM 825 O O . PHE A 1 102 ? 13.057 -5.663 -19.597 1.00 94.38 102 PHE A O 1
ATOM 832 N N . ALA A 1 103 ? 11.246 -6.906 -19.163 1.00 95.38 103 ALA A N 1
ATOM 833 C CA . ALA A 1 103 ? 11.473 -7.872 -20.239 1.00 95.38 103 ALA A CA 1
ATOM 834 C C . ALA A 1 103 ? 11.468 -7.222 -21.635 1.00 95.38 103 ALA A C 1
ATOM 836 O O . ALA A 1 103 ? 12.202 -7.638 -22.528 1.00 95.38 103 ALA A O 1
ATOM 837 N N . THR A 1 104 ? 10.665 -6.173 -21.821 1.00 95.25 104 THR A N 1
ATOM 838 C CA . THR A 1 104 ? 10.556 -5.428 -23.086 1.00 95.25 104 THR A CA 1
ATOM 839 C C . THR A 1 104 ? 11.548 -4.267 -23.200 1.00 95.25 104 THR A C 1
ATOM 841 O O . THR A 1 104 ? 11.529 -3.543 -24.199 1.00 95.25 104 THR A O 1
ATOM 844 N N . MET A 1 105 ? 12.467 -4.096 -22.238 1.00 92.62 105 MET A N 1
ATOM 845 C CA . MET A 1 105 ? 13.548 -3.111 -22.362 1.00 92.62 105 MET A CA 1
ATOM 846 C C . MET A 1 105 ? 14.472 -3.407 -23.540 1.00 92.62 105 MET A C 1
ATOM 848 O O . MET A 1 105 ? 14.972 -2.476 -24.153 1.00 92.62 105 MET A O 1
ATOM 852 N N . VAL A 1 106 ? 14.645 -4.674 -23.924 1.00 92.75 106 VAL A N 1
ATOM 853 C CA . VAL A 1 106 ? 15.516 -5.070 -25.048 1.00 92.75 106 VAL A CA 1
ATOM 854 C C . VAL A 1 106 ? 15.108 -4.394 -26.367 1.00 92.75 106 VAL A C 1
ATOM 856 O O . VAL A 1 106 ? 15.953 -4.106 -27.207 1.00 92.75 106 VAL A O 1
ATOM 859 N N . ILE A 1 107 ? 13.817 -4.087 -26.523 1.00 94.06 107 ILE A N 1
ATOM 860 C CA . ILE A 1 107 ? 13.244 -3.422 -27.701 1.00 94.06 107 ILE A CA 1
ATOM 861 C C . ILE A 1 107 ? 12.884 -1.950 -27.436 1.00 94.06 107 ILE A C 1
ATOM 863 O O . ILE A 1 107 ? 12.128 -1.358 -28.197 1.00 94.06 107 ILE A O 1
ATOM 867 N N . MET A 1 108 ? 13.378 -1.360 -26.337 1.00 91.00 108 MET A N 1
ATOM 868 C CA . MET A 1 108 ? 13.142 0.027 -25.884 1.00 91.00 108 MET A CA 1
ATOM 869 C C . MET A 1 108 ? 11.677 0.415 -25.589 1.00 91.00 108 MET A C 1
ATOM 871 O O . MET A 1 108 ? 11.422 1.495 -25.060 1.00 91.00 108 MET A O 1
ATOM 875 N N . ILE A 1 109 ? 10.704 -0.470 -25.830 1.00 93.56 109 ILE A N 1
ATOM 876 C CA . ILE A 1 109 ? 9.283 -0.253 -25.499 1.00 93.56 109 ILE A CA 1
ATOM 877 C C . ILE A 1 109 ? 9.043 -0.300 -23.979 1.00 93.56 109 ILE A C 1
ATOM 879 O O . ILE A 1 109 ? 8.109 0.332 -23.478 1.00 93.56 109 ILE A O 1
ATOM 883 N N . GLY A 1 110 ? 9.910 -0.986 -23.227 1.00 92.06 110 GLY A N 1
ATOM 884 C CA . GLY A 1 110 ? 9.805 -1.126 -21.772 1.00 92.06 110 GLY A CA 1
ATOM 885 C C . GLY A 1 110 ? 9.639 0.194 -21.013 1.00 92.06 110 GLY A C 1
ATOM 886 O O . GLY A 1 110 ? 8.855 0.260 -20.066 1.00 92.06 110 GLY A O 1
ATOM 887 N N . PHE A 1 111 ? 10.281 1.276 -21.472 1.00 91.88 111 PHE A N 1
ATOM 888 C CA . PHE A 1 111 ? 10.146 2.608 -20.870 1.00 91.88 111 PHE A CA 1
ATOM 889 C C . PHE A 1 111 ? 8.717 3.157 -20.953 1.00 91.88 111 PHE A C 1
ATOM 891 O O . PHE A 1 111 ? 8.202 3.683 -19.965 1.00 91.88 111 PHE A O 1
ATOM 898 N N . ALA A 1 112 ? 8.049 2.998 -22.100 1.00 94.44 112 ALA A N 1
ATOM 899 C CA . ALA A 1 112 ? 6.666 3.436 -22.273 1.00 94.44 112 ALA A CA 1
ATOM 900 C C . ALA A 1 112 ? 5.714 2.634 -21.372 1.00 94.44 112 ALA A C 1
ATOM 902 O O . ALA A 1 112 ? 4.807 3.200 -20.759 1.00 94.44 112 ALA A O 1
ATOM 903 N N . ILE A 1 113 ? 5.962 1.326 -21.234 1.00 93.94 113 ILE A N 1
ATOM 904 C CA . ILE A 1 113 ? 5.187 0.447 -20.352 1.00 93.94 113 ILE A CA 1
ATOM 905 C C . ILE A 1 113 ? 5.367 0.855 -18.889 1.00 93.94 113 ILE A C 1
ATOM 907 O O . ILE A 1 113 ? 4.376 0.997 -18.176 1.00 93.94 113 ILE A O 1
ATOM 911 N N . TRP A 1 114 ? 6.599 1.091 -18.433 1.00 93.25 114 TRP A N 1
ATOM 912 C CA . TRP A 1 114 ? 6.859 1.541 -17.064 1.00 93.25 114 TRP A CA 1
ATOM 913 C C . TRP A 1 114 ? 6.266 2.913 -16.766 1.00 93.25 114 TRP A C 1
ATOM 915 O O . TRP A 1 114 ? 5.722 3.106 -15.680 1.00 93.25 114 TRP A O 1
ATOM 925 N N . PHE A 1 115 ? 6.298 3.844 -17.720 1.00 94.38 115 PHE A N 1
ATOM 926 C CA . PHE A 1 115 ? 5.643 5.138 -17.556 1.00 94.38 115 PHE A CA 1
ATOM 927 C C . PHE A 1 115 ? 4.122 4.984 -17.418 1.00 94.38 115 PHE A C 1
ATOM 929 O O . PHE A 1 115 ? 3.538 5.465 -16.445 1.00 94.38 115 PHE A O 1
ATOM 936 N N . ALA A 1 116 ? 3.480 4.248 -18.331 1.00 96.06 116 ALA A N 1
ATOM 937 C CA . ALA A 1 116 ? 2.040 3.999 -18.284 1.00 96.06 116 ALA A CA 1
ATOM 938 C C . ALA A 1 116 ? 1.622 3.258 -17.000 1.00 96.06 116 ALA A C 1
ATOM 940 O O . ALA A 1 116 ? 0.649 3.639 -16.347 1.00 96.06 116 ALA A O 1
ATOM 941 N N . ALA A 1 117 ? 2.386 2.240 -16.595 1.00 94.50 117 ALA A N 1
ATOM 942 C CA . ALA A 1 117 ? 2.175 1.516 -15.347 1.00 94.50 117 ALA A CA 1
ATOM 943 C C . ALA A 1 117 ? 2.363 2.426 -14.126 1.00 94.50 117 ALA A C 1
ATOM 945 O O . ALA A 1 117 ? 1.572 2.358 -13.187 1.00 94.50 117 ALA A O 1
ATOM 946 N N . GLY A 1 118 ? 3.359 3.316 -14.151 1.00 93.00 118 GLY A N 1
ATOM 947 C CA . GLY A 1 118 ? 3.599 4.303 -13.104 1.00 93.00 118 GLY A CA 1
ATOM 948 C C . GLY A 1 118 ? 2.411 5.248 -12.924 1.00 93.00 118 GLY A C 1
ATOM 949 O O . GLY A 1 118 ? 1.880 5.375 -11.820 1.00 93.00 118 GLY A O 1
ATOM 950 N N . VAL A 1 119 ? 1.919 5.833 -14.020 1.00 95.94 119 VAL A N 1
ATOM 951 C CA . VAL A 1 119 ? 0.713 6.678 -14.015 1.00 95.94 119 VAL A CA 1
ATOM 952 C C . VAL A 1 119 ? -0.506 5.896 -13.513 1.00 95.94 119 VAL A C 1
ATOM 954 O O . VAL A 1 119 ? -1.272 6.401 -12.689 1.00 95.94 119 VAL A O 1
ATOM 957 N N . TRP A 1 120 ? -0.673 4.644 -13.945 1.00 96.00 120 TRP A N 1
ATOM 958 C CA . TRP A 1 120 ? -1.761 3.777 -13.492 1.00 96.00 120 TRP A CA 1
ATOM 959 C C . TRP A 1 120 ? -1.702 3.490 -11.982 1.00 96.00 120 TRP A C 1
ATOM 961 O O . TRP A 1 120 ? -2.722 3.613 -11.295 1.00 96.00 120 TRP A O 1
ATOM 971 N N . VAL A 1 121 ? -0.525 3.156 -11.438 1.00 94.19 121 VAL A N 1
ATOM 972 C CA . VAL A 1 121 ? -0.329 2.944 -9.993 1.00 94.19 121 VAL A CA 1
ATOM 973 C C . VAL A 1 121 ? -0.611 4.234 -9.222 1.00 94.19 121 VAL A C 1
ATOM 975 O O . VAL A 1 121 ? -1.343 4.197 -8.231 1.00 94.19 121 VAL A O 1
ATOM 978 N N . LEU A 1 122 ? -0.107 5.377 -9.694 1.00 93.62 122 LEU A N 1
ATOM 979 C CA . LEU A 1 122 ? -0.324 6.675 -9.056 1.00 93.62 122 LEU A CA 1
ATOM 980 C C . LEU A 1 122 ? -1.817 7.020 -8.988 1.00 93.62 122 LEU A C 1
ATOM 982 O O . LEU A 1 122 ? -2.336 7.317 -7.911 1.00 93.62 122 LEU A O 1
ATOM 986 N N . TYR A 1 123 ? -2.533 6.879 -10.105 1.00 95.62 123 TYR A N 1
ATOM 987 C CA . TYR A 1 123 ? -3.987 7.032 -10.154 1.00 95.62 123 TYR A CA 1
ATOM 988 C C . TYR A 1 123 ? -4.694 6.121 -9.138 1.00 95.62 123 TYR A C 1
ATOM 990 O O . TYR A 1 123 ? -5.582 6.564 -8.406 1.00 95.62 123 TYR A O 1
ATOM 998 N N . ARG A 1 124 ? -4.302 4.843 -9.058 1.00 93.62 124 ARG A N 1
ATOM 999 C CA . ARG A 1 124 ? -4.898 3.861 -8.136 1.00 93.62 124 ARG A CA 1
ATOM 1000 C C . ARG A 1 124 ? -4.654 4.215 -6.669 1.00 93.62 124 ARG A C 1
ATOM 1002 O O . ARG A 1 124 ? -5.543 3.958 -5.852 1.00 93.62 124 ARG A O 1
ATOM 1009 N N . ILE A 1 125 ? -3.484 4.762 -6.339 1.00 92.38 125 ILE A N 1
ATOM 1010 C CA . ILE A 1 125 ? -3.133 5.226 -4.990 1.00 92.38 125 ILE A CA 1
ATOM 1011 C C . ILE A 1 125 ? -3.966 6.458 -4.638 1.00 92.38 125 ILE A C 1
ATOM 1013 O O . ILE A 1 125 ? -4.682 6.417 -3.641 1.00 92.38 125 ILE A O 1
ATOM 1017 N N . ILE A 1 126 ? -3.958 7.494 -5.486 1.00 93.25 126 ILE A N 1
ATOM 1018 C CA . ILE A 1 126 ? -4.709 8.742 -5.261 1.00 93.25 126 ILE A CA 1
ATOM 1019 C C . ILE A 1 126 ? -6.200 8.447 -5.107 1.00 93.25 126 ILE A C 1
ATOM 1021 O O . ILE A 1 126 ? -6.821 8.878 -4.139 1.00 93.25 126 ILE A O 1
ATOM 1025 N N . LYS A 1 127 ? -6.777 7.650 -6.014 1.00 89.62 127 LYS A N 1
ATOM 1026 C CA . LYS A 1 127 ? -8.187 7.259 -5.929 1.00 89.62 127 LYS A CA 1
ATOM 1027 C C . LYS A 1 127 ? -8.482 6.493 -4.642 1.00 89.62 127 LYS A C 1
ATOM 1029 O O . LYS A 1 127 ? -9.474 6.771 -3.984 1.00 89.62 127 LYS A O 1
ATOM 1034 N N . GLY A 1 128 ? -7.637 5.532 -4.275 1.00 88.62 128 GLY A N 1
ATOM 1035 C CA . GLY A 1 128 ? -7.822 4.761 -3.046 1.00 88.62 128 GLY A CA 1
ATOM 1036 C C . GLY A 1 128 ? -7.761 5.628 -1.786 1.00 88.62 128 GLY A C 1
ATOM 1037 O O . GLY A 1 128 ? -8.586 5.464 -0.888 1.00 88.62 128 GLY A O 1
ATOM 1038 N N . TRP A 1 129 ? -6.817 6.568 -1.746 1.00 89.12 129 TRP A N 1
ATOM 1039 C CA . TRP A 1 129 ? -6.622 7.484 -0.627 1.00 89.12 129 TRP A CA 1
ATOM 1040 C C . TRP A 1 129 ? -7.756 8.516 -0.532 1.00 89.12 129 TRP A C 1
ATOM 1042 O O . TRP A 1 129 ? -8.261 8.761 0.560 1.00 89.12 129 TRP A O 1
ATOM 1052 N N . LEU A 1 130 ? -8.245 9.047 -1.658 1.00 88.12 130 LEU A N 1
ATOM 1053 C CA . LEU A 1 130 ? -9.380 9.975 -1.670 1.00 88.12 130 LEU A CA 1
ATOM 1054 C C . LEU A 1 130 ? -10.654 9.329 -1.103 1.00 88.12 130 LEU A C 1
ATOM 1056 O O . LEU A 1 130 ? -11.337 9.929 -0.282 1.00 88.12 130 LEU A O 1
ATOM 1060 N N . TYR A 1 131 ? -10.937 8.074 -1.467 1.00 85.56 131 TYR A N 1
ATOM 1061 C CA . TYR A 1 131 ? -12.083 7.341 -0.911 1.00 85.56 131 TYR A CA 1
ATOM 1062 C C . TYR A 1 131 ? -11.958 7.121 0.602 1.00 85.56 131 TYR A C 1
ATOM 1064 O O . TYR A 1 131 ? -12.955 7.211 1.318 1.00 85.56 131 TYR A O 1
ATOM 1072 N N . LEU A 1 132 ? -10.736 6.877 1.088 1.00 85.00 132 LEU A N 1
ATOM 1073 C CA . LEU A 1 132 ? -10.466 6.747 2.519 1.00 85.00 132 LEU A CA 1
ATOM 1074 C C . LEU A 1 132 ? -10.716 8.072 3.257 1.00 85.00 132 LEU A C 1
ATOM 1076 O O . LEU A 1 132 ? -11.304 8.062 4.334 1.00 85.00 132 LEU A O 1
ATOM 1080 N N . ASN A 1 133 ? -10.302 9.197 2.666 1.00 83.44 133 ASN A N 1
ATOM 1081 C CA . ASN A 1 133 ? -10.503 10.532 3.231 1.00 83.44 133 ASN A CA 1
ATOM 1082 C C . ASN A 1 133 ? -11.988 10.927 3.281 1.00 83.44 133 ASN A C 1
ATOM 1084 O O . ASN A 1 133 ? -12.448 11.493 4.268 1.00 83.44 133 ASN A O 1
ATOM 1088 N N . ASP A 1 134 ? -12.751 10.563 2.251 1.00 78.88 134 ASP A N 1
ATOM 1089 C CA . ASP A 1 134 ? -14.188 10.836 2.156 1.00 78.88 134 ASP A CA 1
ATOM 1090 C C . ASP A 1 134 ? -15.054 9.944 3.077 1.00 78.88 134 ASP A C 1
ATOM 1092 O O . ASP A 1 134 ? -16.279 10.063 3.060 1.00 78.88 134 ASP A O 1
ATOM 1096 N N . ASN A 1 135 ? -14.462 9.020 3.852 1.00 67.62 135 ASN A N 1
ATOM 1097 C CA . ASN A 1 135 ? -15.167 7.953 4.585 1.00 67.62 135 ASN A CA 1
ATOM 1098 C C . ASN A 1 135 ? -16.119 7.120 3.700 1.00 67.62 135 ASN A C 1
ATOM 1100 O O . ASN A 1 135 ? -17.092 6.540 4.189 1.00 67.62 135 ASN A O 1
ATOM 1104 N N . LYS A 1 136 ? -15.852 7.038 2.392 1.00 56.38 136 LYS A N 1
ATOM 1105 C CA . LYS A 1 136 ? -16.675 6.276 1.450 1.00 56.38 136 LYS A CA 1
ATOM 1106 C C . LYS A 1 136 ? -16.098 4.869 1.304 1.00 56.38 136 LYS A C 1
ATOM 1108 O O . LYS A 1 136 ? -14.917 4.738 0.977 1.00 56.38 136 LYS A O 1
ATOM 1113 N N . PRO A 1 137 ? -16.896 3.801 1.473 1.00 55.59 137 PRO A N 1
ATOM 1114 C CA . PRO A 1 137 ? -16.423 2.462 1.156 1.00 55.59 137 PRO A CA 1
ATOM 1115 C C . PRO A 1 137 ? -16.072 2.383 -0.338 1.00 55.59 137 PRO A C 1
ATOM 1117 O O . PRO A 1 137 ? -16.858 2.789 -1.197 1.00 55.59 137 PRO A O 1
ATOM 1120 N N . LEU A 1 138 ? -14.883 1.864 -0.667 1.00 56.66 138 LEU A N 1
ATOM 1121 C CA . LEU A 1 138 ? -14.546 1.529 -2.054 1.00 56.66 138 LEU A CA 1
ATOM 1122 C C . LEU A 1 138 ? -15.579 0.519 -2.580 1.00 56.66 138 LEU A C 1
ATOM 1124 O O . LEU A 1 138 ? -15.901 -0.423 -1.852 1.00 56.66 138 LEU A O 1
ATOM 1128 N N . PRO A 1 139 ? -16.066 0.648 -3.830 1.00 59.38 139 PRO A N 1
ATOM 1129 C CA . PRO A 1 139 ? -16.973 -0.332 -4.412 1.00 59.38 139 PRO A CA 1
ATOM 1130 C C . PRO A 1 139 ? -16.290 -1.704 -4.435 1.00 59.38 139 PRO A C 1
ATOM 1132 O O . PRO A 1 139 ? -15.414 -1.997 -5.256 1.00 59.38 139 PRO A O 1
ATOM 1135 N N . VAL A 1 140 ? -16.674 -2.553 -3.485 1.00 58.84 140 VAL A N 1
ATOM 1136 C CA . VAL A 1 140 ? -16.372 -3.976 -3.510 1.00 58.84 140 VAL A CA 1
ATOM 1137 C C . VAL A 1 140 ? -17.200 -4.538 -4.653 1.00 58.84 140 VAL A C 1
ATOM 1139 O O . VAL A 1 140 ? -18.415 -4.361 -4.687 1.00 58.84 140 VAL A O 1
ATOM 1142 N N . ARG A 1 141 ? -16.555 -5.216 -5.608 1.00 52.91 141 ARG A N 1
ATOM 1143 C CA . ARG A 1 141 ? -17.272 -6.093 -6.537 1.00 52.91 141 ARG A CA 1
ATOM 1144 C C . ARG A 1 141 ? -17.890 -7.179 -5.663 1.00 52.91 141 ARG A C 1
ATOM 1146 O O . ARG A 1 141 ? -17.189 -8.130 -5.326 1.00 52.91 141 ARG A O 1
ATOM 1153 N N . GLN A 1 142 ? -19.131 -6.982 -5.218 1.00 47.91 142 GLN A N 1
ATOM 1154 C CA . GLN A 1 142 ? -19.925 -8.027 -4.592 1.00 47.91 142 GLN A CA 1
ATOM 1155 C C . GLN A 1 142 ? -19.940 -9.160 -5.613 1.00 47.91 142 GLN A C 1
ATOM 1157 O O . GLN A 1 142 ? -20.567 -9.058 -6.667 1.00 47.91 142 GLN A O 1
ATOM 1162 N N . ARG A 1 143 ? -19.120 -10.189 -5.383 1.00 47.34 143 ARG A N 1
ATOM 1163 C CA . ARG A 1 143 ? -19.308 -11.445 -6.092 1.00 47.34 143 ARG A CA 1
ATOM 1164 C C . ARG A 1 143 ? -20.672 -11.909 -5.615 1.00 47.34 143 ARG A C 1
ATOM 1166 O O . ARG A 1 143 ? -20.843 -12.086 -4.411 1.00 47.34 143 ARG A O 1
ATOM 1173 N N . ALA A 1 144 ? -21.629 -11.982 -6.537 1.00 45.97 144 ALA A N 1
ATOM 1174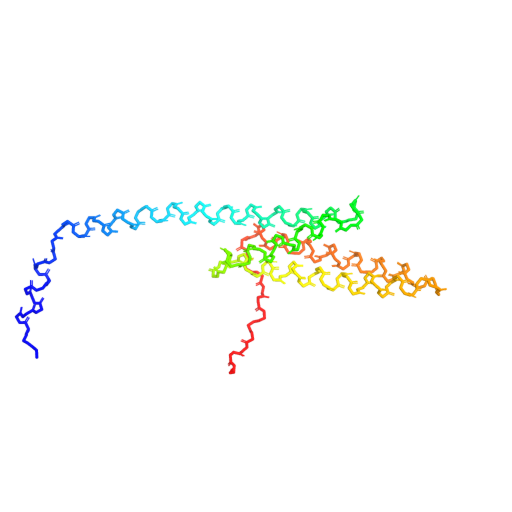 C CA . ALA A 1 144 ? -22.875 -12.682 -6.300 1.00 45.97 144 ALA A CA 1
ATOM 1175 C C . ALA A 1 144 ? -22.501 -14.012 -5.644 1.00 45.97 144 ALA A C 1
ATOM 1177 O O . ALA A 1 144 ? -21.688 -14.759 -6.196 1.00 45.97 144 ALA A O 1
ATOM 1178 N N . ALA A 1 145 ? -22.977 -14.210 -4.419 1.00 48.12 145 ALA A N 1
ATOM 1179 C CA . ALA A 1 145 ? -22.943 -15.515 -3.803 1.00 48.12 145 ALA A CA 1
ATOM 1180 C C . ALA A 1 145 ? -23.693 -16.449 -4.759 1.00 48.12 145 ALA A C 1
ATOM 1182 O O . ALA A 1 145 ? -24.865 -16.213 -5.057 1.00 48.12 145 ALA A O 1
ATOM 1183 N N . VAL A 1 146 ? -22.961 -17.412 -5.307 1.00 51.97 146 VAL A N 1
ATOM 1184 C CA . VAL A 1 146 ? -23.500 -18.640 -5.886 1.00 51.97 146 VAL A CA 1
ATOM 1185 C C . VAL A 1 146 ? -23.146 -19.732 -4.897 1.00 51.97 146 VAL A C 1
ATOM 1187 O O . VAL A 1 146 ? -21.984 -19.697 -4.422 1.00 51.97 146 VAL A O 1
#

Organism: Mycetohabitans rhizoxinica (strain DSM 19002 / CIP 109453 / HKI 454) (NCBI:txid882378)

Foldseek 3Di:
DDPVVVVVVVVPPPPVVVVVVVVVVVVVVVVVVVLLVVLLVLLLLLLVLLVCCVVVVRPSLVVSLVCLVVCLVVCPPHLCNQLSVLSNVLVVVLVVLLVVLVVCVVVPCSVVSNVVNVVVSVVSSVVSVVCSVVVHRDDDPPPPDD